Protein AF-A0A6G3MEB5-F1 (afdb_monomer_lite)

InterPro domains:
  IPR000109 Proton-dependent oligopeptide transporter family [PF00854] (4-142)
  IPR018456 PTR2 family proton/oligopeptide symporter, conserved site [PS01023] (6-18)
  IPR036259 MFS transporter superfamily [G3DSA:1.20.1250.20] (1-143)
  IPR036259 MFS transporter superfamily [SSF103473] (4-72)

Structure (mmCIF, N/CA/C/O backbone):
data_AF-A0A6G3MEB5-F1
#
_entry.id   AF-A0A6G3MEB5-F1
#
loop_
_atom_site.group_PDB
_atom_site.id
_atom_site.type_symbol
_atom_site.label_atom_id
_atom_site.label_alt_id
_atom_site.label_comp_id
_atom_site.label_asym_id
_atom_site.label_entity_id
_atom_site.label_seq_id
_atom_site.pdbx_PDB_ins_code
_atom_site.Cartn_x
_atom_site.Cartn_y
_atom_site.Cartn_z
_atom_site.occupancy
_atom_site.B_iso_or_equiv
_atom_site.auth_seq_id
_atom_site.auth_comp_id
_atom_site.auth_asym_id
_atom_site.auth_atom_id
_atom_site.pdbx_PDB_model_num
ATOM 1 N N . MET A 1 1 ? 2.278 -20.839 1.520 1.00 70.88 1 MET A N 1
ATOM 2 C CA . MET A 1 1 ? 2.478 -20.051 2.761 1.00 70.88 1 MET A CA 1
ATOM 3 C C . MET A 1 1 ? 1.962 -18.621 2.610 1.00 70.88 1 MET A C 1
ATOM 5 O O . MET A 1 1 ? 1.065 -18.247 3.348 1.00 70.88 1 MET A O 1
ATOM 9 N N . ILE A 1 2 ? 2.451 -17.853 1.627 1.00 87.50 2 ILE A N 1
ATOM 10 C CA . ILE A 1 2 ? 2.025 -16.459 1.388 1.00 87.50 2 ILE A CA 1
ATOM 11 C C . ILE A 1 2 ? 0.511 -16.340 1.110 1.00 87.50 2 ILE A C 1
ATOM 13 O O . ILE A 1 2 ? -0.166 -15.521 1.718 1.00 87.50 2 ILE A O 1
ATOM 17 N N . GLN A 1 3 ? -0.050 -17.207 0.261 1.00 90.56 3 GLN A N 1
ATOM 18 C CA . GLN A 1 3 ? -1.490 -17.205 -0.054 1.00 90.56 3 GLN A CA 1
ATOM 19 C C . GLN A 1 3 ? -2.381 -17.452 1.176 1.00 90.56 3 GLN A C 1
ATOM 21 O O . GLN A 1 3 ? -3.388 -16.774 1.359 1.00 90.56 3 GLN A O 1
ATOM 26 N N . SER A 1 4 ? -1.998 -18.394 2.043 1.00 89.94 4 SER A N 1
ATOM 27 C CA . SER A 1 4 ? -2.738 -18.710 3.269 1.00 89.94 4 SER A CA 1
ATOM 28 C C . SER A 1 4 ? -2.718 -17.541 4.253 1.00 89.94 4 SER A C 1
ATOM 30 O O . SER A 1 4 ? -3.752 -17.212 4.823 1.00 89.94 4 SER A O 1
ATOM 32 N N . TYR A 1 5 ? -1.570 -16.868 4.397 1.00 94.06 5 TYR A N 1
ATOM 33 C CA . TYR A 1 5 ? -1.463 -15.645 5.194 1.00 94.06 5 TYR A CA 1
ATOM 34 C C . TYR A 1 5 ? -2.415 -14.558 4.681 1.00 94.06 5 TYR A C 1
ATOM 36 O O . TYR A 1 5 ? -3.204 -14.027 5.459 1.00 94.06 5 TYR A O 1
ATOM 44 N N . PHE A 1 6 ? -2.406 -14.280 3.372 1.00 93.44 6 PHE A N 1
ATOM 45 C CA . PHE A 1 6 ? -3.302 -13.281 2.784 1.00 93.44 6 PHE A CA 1
ATOM 46 C C . PHE A 1 6 ? -4.781 -13.655 2.903 1.00 93.44 6 PHE A C 1
ATOM 48 O O . PHE A 1 6 ? -5.607 -12.774 3.112 1.00 93.44 6 PHE A O 1
ATOM 55 N N . SER A 1 7 ? -5.117 -14.943 2.834 1.00 94.25 7 SER A N 1
ATOM 56 C CA . SER A 1 7 ? -6.500 -15.411 2.993 1.00 94.25 7 SER A CA 1
ATOM 57 C C . SER A 1 7 ? -7.012 -15.189 4.418 1.00 94.25 7 SER A C 1
ATOM 59 O O . SER A 1 7 ? -8.104 -14.658 4.604 1.00 94.25 7 SER A O 1
ATOM 61 N N . VAL A 1 8 ? -6.204 -15.534 5.430 1.00 95.19 8 VAL A N 1
ATOM 62 C CA . VAL A 1 8 ? -6.540 -15.285 6.843 1.00 95.19 8 VAL A CA 1
ATOM 63 C C . VAL A 1 8 ? -6.611 -13.787 7.126 1.00 95.19 8 VAL A C 1
ATOM 65 O O . VAL A 1 8 ? -7.546 -13.329 7.773 1.00 95.19 8 VAL A O 1
ATOM 68 N N . PHE A 1 9 ? -5.662 -13.010 6.606 1.00 93.44 9 PHE A N 1
ATOM 69 C CA . PHE A 1 9 ? -5.669 -11.556 6.742 1.00 93.44 9 PHE A CA 1
ATOM 70 C C . PHE A 1 9 ? -6.933 -10.931 6.136 1.00 93.44 9 PHE A C 1
ATOM 72 O O . PHE A 1 9 ? -7.597 -10.124 6.784 1.00 93.44 9 PHE A O 1
ATOM 79 N N . TYR A 1 10 ? -7.311 -11.357 4.929 1.00 94.06 10 TYR A N 1
ATOM 80 C CA . TYR A 1 10 ? -8.528 -10.902 4.266 1.00 94.06 10 TYR A CA 1
ATOM 81 C C . TYR A 1 10 ? -9.787 -11.285 5.052 1.00 94.06 10 TYR A C 1
ATOM 83 O O . TYR A 1 10 ? -10.670 -10.449 5.240 1.00 94.06 10 TYR A O 1
ATOM 91 N N . PHE A 1 11 ? -9.858 -12.514 5.568 1.00 95.94 11 PHE A N 1
ATOM 92 C CA . PHE A 1 11 ? -10.958 -12.943 6.430 1.00 95.94 11 PHE A CA 1
ATOM 93 C C . PHE A 1 11 ? -11.072 -12.065 7.686 1.00 95.94 11 PHE A C 1
ATOM 95 O O . PHE A 1 11 ? -12.160 -11.577 7.986 1.00 95.94 11 PHE A O 1
ATOM 102 N N . SER A 1 12 ? -9.957 -11.786 8.368 1.00 95.88 12 SER A N 1
ATOM 103 C CA . SER A 1 12 ? -9.931 -10.922 9.556 1.00 95.88 12 SER A CA 1
ATOM 104 C C . SER A 1 12 ? -10.403 -9.495 9.268 1.00 95.88 12 SER A C 1
ATOM 106 O O . SER A 1 12 ? -11.107 -8.919 10.095 1.00 95.88 12 SER A O 1
ATOM 108 N N . ILE A 1 13 ? -10.067 -8.925 8.104 1.00 94.50 13 ILE A N 1
ATOM 109 C CA . ILE A 1 13 ? -10.548 -7.592 7.700 1.00 94.50 13 ILE A CA 1
ATOM 110 C C . ILE A 1 13 ? -12.065 -7.595 7.509 1.00 94.50 13 ILE A C 1
ATOM 112 O O . ILE A 1 13 ? -12.752 -6.729 8.048 1.00 94.50 13 ILE A O 1
ATOM 116 N N . ASN A 1 14 ? -12.594 -8.570 6.767 1.00 94.94 14 ASN A N 1
ATOM 117 C CA . ASN A 1 14 ? -14.034 -8.651 6.512 1.00 94.94 14 ASN A CA 1
ATOM 118 C C . ASN A 1 14 ? -14.817 -8.899 7.806 1.00 94.94 14 ASN A C 1
ATOM 120 O O . ASN A 1 14 ? -15.842 -8.261 8.037 1.00 94.94 14 ASN A O 1
ATOM 124 N N . LEU A 1 15 ? -14.300 -9.763 8.684 1.00 96.25 15 LEU A N 1
ATOM 125 C CA . LEU A 1 15 ? -14.880 -9.993 10.003 1.00 96.25 15 LEU A CA 1
ATOM 126 C C . LEU A 1 15 ? -14.848 -8.718 10.858 1.00 96.25 15 LEU A C 1
ATOM 128 O O . LEU A 1 15 ? -15.857 -8.362 11.459 1.00 96.25 15 LEU A O 1
ATOM 132 N N . GLY A 1 16 ? -13.719 -8.005 10.885 1.00 93.50 16 GLY A N 1
ATOM 133 C CA . GLY A 1 16 ? -13.592 -6.738 11.606 1.00 93.50 16 GLY A CA 1
ATOM 134 C C . GLY A 1 16 ? -14.555 -5.667 11.091 1.00 93.50 16 GLY A C 1
ATOM 135 O O . GLY A 1 16 ? -15.165 -4.961 11.890 1.00 93.50 16 GLY A O 1
ATOM 136 N N . SER A 1 17 ? -14.750 -5.587 9.772 1.00 93.12 17 SER A N 1
ATOM 137 C CA . SER A 1 17 ? -15.722 -4.680 9.153 1.00 93.12 17 SER A CA 1
ATOM 138 C C . SER A 1 17 ? -17.156 -5.018 9.565 1.00 93.12 17 SER A C 1
ATOM 140 O O . SER A 1 17 ? -17.875 -4.128 10.016 1.00 93.12 17 SER A O 1
ATOM 142 N N . LEU A 1 18 ? -17.543 -6.297 9.515 1.00 94.31 18 LEU A N 1
ATOM 143 C CA . LEU A 1 18 ? -18.864 -6.754 9.953 1.00 94.31 18 LEU A CA 1
ATOM 144 C C . LEU A 1 18 ? -19.112 -6.437 11.434 1.00 94.31 18 LEU A C 1
ATOM 146 O O . LEU A 1 18 ? -20.164 -5.912 11.793 1.00 94.31 18 LEU A O 1
ATOM 150 N N . VAL A 1 19 ? -18.127 -6.707 12.293 1.00 93.25 19 VAL A N 1
ATOM 151 C CA . VAL A 1 19 ? -18.216 -6.412 13.729 1.00 93.25 19 VAL A CA 1
ATOM 152 C C . VAL A 1 19 ? -18.316 -4.904 13.971 1.00 93.25 19 VAL A C 1
ATOM 154 O O . VAL A 1 19 ? -19.143 -4.473 14.772 1.00 93.25 19 VAL A O 1
ATOM 157 N N . SER A 1 20 ? -17.542 -4.087 13.253 1.00 90.19 20 SER A N 1
ATOM 158 C CA . SER A 1 20 ? -17.622 -2.627 13.364 1.00 90.19 20 SER A CA 1
ATOM 159 C C . SE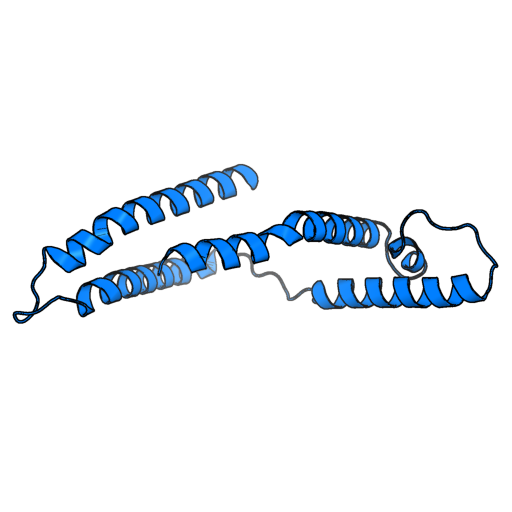R A 1 20 ? -18.983 -2.089 12.924 1.00 90.19 20 SER A C 1
ATOM 161 O O . SER A 1 20 ? -19.527 -1.225 13.602 1.00 90.19 20 SER A O 1
ATOM 163 N N . MET A 1 21 ? -19.567 -2.615 11.844 1.00 88.81 21 MET A N 1
ATOM 164 C CA . MET A 1 21 ? -20.898 -2.202 11.381 1.00 88.81 21 MET A CA 1
ATOM 165 C C . MET A 1 21 ? -21.999 -2.462 12.420 1.00 88.81 21 MET A C 1
ATOM 167 O O . MET A 1 21 ? -22.982 -1.731 12.441 1.00 88.81 21 MET A O 1
ATOM 171 N N . ILE A 1 22 ? -21.832 -3.460 13.294 1.00 89.56 22 ILE A N 1
ATOM 172 C CA . ILE A 1 22 ? -22.779 -3.770 14.378 1.00 89.56 22 ILE A CA 1
ATOM 173 C C . ILE A 1 22 ? -22.464 -2.955 15.640 1.00 89.56 22 ILE A C 1
ATOM 175 O O . ILE A 1 22 ? -23.360 -2.369 16.239 1.00 89.56 22 ILE A O 1
ATOM 179 N N . ILE A 1 23 ? -21.195 -2.894 16.054 1.00 85.62 23 ILE A N 1
ATOM 180 C CA . ILE A 1 23 ? -20.798 -2.253 17.317 1.00 85.62 23 ILE A CA 1
ATOM 181 C C . ILE A 1 23 ? -20.906 -0.727 17.237 1.00 85.62 23 ILE A C 1
ATOM 183 O O . ILE A 1 23 ? -21.353 -0.104 18.196 1.00 85.62 23 ILE A O 1
ATOM 187 N N . THR A 1 24 ? -20.519 -0.107 16.118 1.00 83.56 24 THR A N 1
ATOM 188 C CA . THR A 1 24 ? -20.529 1.357 15.971 1.00 83.56 24 THR A CA 1
ATOM 189 C C . THR A 1 24 ? -21.912 1.995 16.194 1.00 83.56 24 THR A C 1
ATOM 191 O O . THR A 1 24 ? -21.967 2.966 16.951 1.00 83.56 24 THR A O 1
ATOM 194 N N . PRO A 1 25 ? -23.030 1.507 15.613 1.00 81.19 25 PRO A N 1
ATOM 195 C CA . PRO A 1 25 ? -24.349 2.083 15.883 1.00 81.19 25 PRO A CA 1
ATOM 196 C C . PRO A 1 25 ? -24.834 1.828 17.316 1.00 81.19 25 PRO A C 1
ATOM 198 O O . PRO A 1 25 ? -25.383 2.745 17.918 1.00 81.19 25 PRO A O 1
ATOM 201 N N . ILE A 1 26 ? -24.577 0.646 17.893 1.00 81.56 26 ILE A N 1
ATOM 202 C CA . ILE A 1 26 ? -24.942 0.328 19.289 1.00 81.56 26 ILE A CA 1
ATOM 203 C C . ILE A 1 26 ? -24.228 1.284 20.250 1.00 81.56 26 ILE A C 1
ATOM 205 O O . ILE A 1 26 ? -24.841 1.903 21.113 1.00 81.56 26 ILE A O 1
ATOM 209 N N . LEU A 1 27 ? -22.922 1.471 20.052 1.00 74.94 27 LEU A N 1
ATOM 210 C CA . LEU A 1 27 ? -22.105 2.345 20.889 1.00 74.94 27 LEU A CA 1
ATOM 211 C C . LEU A 1 27 ? -22.519 3.819 20.791 1.00 74.94 27 LEU A C 1
ATOM 213 O O . LEU A 1 27 ? -22.310 4.576 21.735 1.00 74.94 27 LEU A O 1
ATOM 217 N N . ARG A 1 28 ? -23.087 4.220 19.648 1.00 70.38 28 ARG A N 1
ATOM 218 C CA . ARG A 1 28 ? -23.580 5.578 19.403 1.00 70.38 28 ARG A CA 1
ATOM 219 C C . ARG A 1 28 ? -24.997 5.806 19.938 1.00 70.38 28 ARG A C 1
ATOM 221 O O . ARG A 1 28 ? -25.259 6.903 20.411 1.00 70.38 28 ARG A O 1
ATOM 228 N N . SER A 1 29 ? -25.887 4.818 19.834 1.00 68.31 29 SER A N 1
ATOM 229 C CA . SER A 1 29 ? -27.322 4.967 20.127 1.00 68.31 29 SER A CA 1
ATOM 230 C C . SER A 1 29 ? -27.715 4.549 21.547 1.00 68.31 29 SER A C 1
ATOM 232 O O . SER A 1 29 ? -28.627 5.143 22.114 1.00 68.31 29 SER A O 1
ATOM 234 N N . ASP A 1 30 ? -27.052 3.543 22.125 1.00 64.94 30 ASP A N 1
ATOM 235 C CA . ASP A 1 30 ? -27.475 2.941 23.401 1.00 64.94 30 ASP A CA 1
ATOM 236 C C . ASP A 1 30 ? -26.673 3.453 24.612 1.00 64.94 30 ASP A C 1
ATOM 238 O O . ASP A 1 30 ? -27.028 3.173 25.758 1.00 64.94 30 ASP A O 1
ATOM 242 N N . VAL A 1 31 ? -25.598 4.222 24.390 1.00 65.94 31 VAL A N 1
ATOM 243 C CA . VAL A 1 31 ? -24.755 4.782 25.459 1.00 65.94 31 VAL A CA 1
ATOM 244 C C . VAL A 1 31 ? -24.879 6.302 25.484 1.00 65.94 31 VAL A C 1
ATOM 246 O O . VAL A 1 31 ? -24.220 7.016 24.730 1.00 65.94 31 VAL A O 1
ATOM 249 N N . GLN A 1 32 ? -25.715 6.807 26.389 1.00 61.28 32 GLN A N 1
ATOM 250 C CA . GLN A 1 32 ? -25.803 8.238 26.676 1.00 61.28 32 GLN A CA 1
ATOM 251 C C . GLN A 1 32 ? -24.601 8.658 27.528 1.00 61.28 32 GLN A C 1
ATOM 253 O O . GLN A 1 32 ? -24.396 8.138 28.627 1.00 61.28 32 GLN A O 1
ATOM 258 N N . CYS A 1 33 ? -23.810 9.616 27.047 1.00 59.94 33 CYS A N 1
ATOM 259 C CA . CYS A 1 33 ? -22.751 10.236 27.843 1.00 59.94 33 CYS A CA 1
ATOM 260 C C . CYS A 1 33 ? -23.144 11.676 28.142 1.00 59.94 33 CYS A C 1
ATOM 262 O O . CYS A 1 33 ? -23.486 12.423 27.236 1.00 59.94 33 CYS A O 1
ATOM 264 N N . PHE A 1 34 ? -23.061 12.086 29.410 1.00 59.94 34 PHE A N 1
ATOM 265 C CA . PHE A 1 34 ? -23.319 13.473 29.826 1.00 59.94 34 PHE A CA 1
ATOM 266 C C . PHE A 1 34 ? -24.690 14.043 29.398 1.00 59.94 34 PHE A C 1
ATOM 268 O O . PHE A 1 34 ? -24.848 15.255 29.322 1.00 59.94 34 PHE A O 1
ATOM 275 N N . GLY A 1 35 ? -25.692 13.187 29.163 1.00 59.41 35 GLY A N 1
ATOM 276 C CA . GLY A 1 35 ? -27.045 13.609 28.782 1.00 59.41 35 GLY A CA 1
ATOM 277 C C . GLY A 1 35 ? -27.257 13.897 27.288 1.00 59.41 35 GLY A C 1
ATOM 278 O O . GLY A 1 35 ? -28.373 14.254 26.928 1.00 59.41 35 GLY A O 1
ATOM 279 N N . GLU A 1 36 ? -26.249 13.696 26.428 1.00 60.84 36 GLU A N 1
ATOM 280 C CA . GLU A 1 36 ? -26.348 13.788 24.959 1.00 60.84 36 GLU A CA 1
ATOM 281 C C . GLU A 1 36 ? -25.658 12.589 24.258 1.00 60.84 36 GLU A C 1
ATOM 283 O O . GLU A 1 36 ? -25.096 11.696 24.905 1.00 60.84 36 GLU A O 1
ATOM 288 N N . ASP A 1 37 ? -25.725 12.542 22.922 1.00 59.38 37 ASP A N 1
ATOM 289 C CA . ASP A 1 37 ? -25.131 11.484 22.094 1.00 59.38 37 ASP A CA 1
ATOM 290 C C . ASP A 1 37 ? -23.605 11.391 22.291 1.00 59.38 37 ASP A C 1
ATOM 292 O O . ASP A 1 37 ? -22.855 12.358 22.115 1.00 59.38 37 ASP A O 1
ATOM 296 N N . CYS A 1 38 ? -23.105 10.194 22.615 1.00 64.19 38 CYS A N 1
ATOM 297 C CA . CYS A 1 38 ? -21.708 9.990 22.996 1.00 64.19 38 CYS A CA 1
ATOM 298 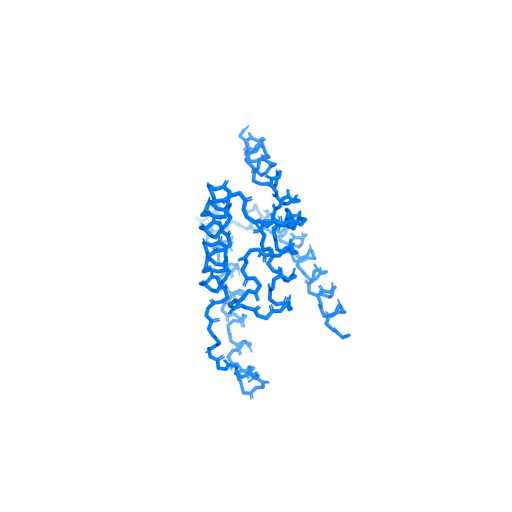C C . CYS A 1 38 ? -20.756 9.839 21.793 1.00 64.19 38 CYS A C 1
ATOM 300 O O . CYS A 1 38 ? -20.205 8.768 21.525 1.00 64.19 38 CYS A O 1
ATOM 302 N N . TYR A 1 39 ? -20.486 10.938 21.086 1.00 66.94 39 TYR A N 1
ATOM 303 C CA . TYR A 1 39 ? -19.508 10.963 19.985 1.00 66.94 39 TYR A CA 1
ATOM 304 C C . TYR A 1 39 ? -18.089 10.571 20.430 1.00 66.94 39 TYR A C 1
ATOM 306 O O . TYR A 1 39 ? -17.358 9.920 19.682 1.00 66.94 39 TYR A O 1
ATOM 314 N N . PHE A 1 40 ? -17.701 10.909 21.662 1.00 72.50 40 PHE A N 1
ATOM 315 C CA . PHE A 1 40 ? -16.376 10.588 22.200 1.00 72.50 40 PHE A CA 1
ATOM 316 C C . PHE A 1 40 ? -16.099 9.079 22.233 1.00 72.50 40 PHE A C 1
ATOM 318 O O . PHE A 1 40 ? -14.986 8.650 21.937 1.00 72.50 40 PHE A O 1
ATOM 325 N N . LEU A 1 41 ? -17.107 8.259 22.539 1.00 72.06 41 LEU A N 1
ATOM 326 C CA . LEU A 1 41 ? -16.948 6.810 22.651 1.00 72.06 41 LEU A CA 1
ATOM 327 C C . LEU A 1 41 ? -16.831 6.140 21.274 1.00 72.06 41 LEU A C 1
ATOM 329 O O . LEU A 1 41 ? -16.008 5.240 21.093 1.00 72.06 41 LEU A O 1
ATOM 333 N N . ALA A 1 42 ? -17.574 6.644 20.284 1.00 73.62 42 ALA A N 1
ATOM 334 C CA . ALA A 1 42 ? -17.506 6.175 18.901 1.00 73.62 42 ALA A CA 1
ATOM 335 C C . ALA A 1 42 ? -16.122 6.402 18.262 1.00 73.62 42 ALA A C 1
ATOM 337 O O . ALA A 1 42 ? -15.628 5.527 17.553 1.00 73.62 42 ALA A O 1
ATOM 338 N N . PHE A 1 43 ? -15.467 7.535 18.543 1.00 80.06 43 PHE A N 1
ATOM 339 C CA . PHE A 1 43 ? -14.105 7.817 18.061 1.00 80.06 43 PHE A CA 1
ATOM 340 C C . PHE A 1 43 ? -13.004 7.278 18.989 1.00 80.06 43 PHE A C 1
ATOM 342 O O . PHE A 1 43 ? -11.909 6.942 18.529 1.00 80.06 43 PHE A O 1
ATOM 349 N N . GLY A 1 44 ? -13.291 7.142 20.284 1.00 85.88 44 GLY A N 1
ATOM 350 C CA . GLY A 1 44 ? -12.363 6.607 21.276 1.00 85.88 44 GLY A CA 1
ATOM 351 C C . GLY A 1 44 ? -12.076 5.118 21.089 1.00 85.88 44 GLY A C 1
ATOM 352 O O . GLY A 1 44 ? -10.933 4.694 21.262 1.00 85.88 44 GLY A O 1
ATOM 353 N N . LEU A 1 45 ? -13.074 4.326 20.678 1.00 87.12 45 LEU A N 1
ATOM 354 C CA . LEU A 1 45 ? -12.900 2.888 20.454 1.00 87.12 45 LEU A CA 1
ATOM 355 C C . LEU A 1 45 ? -11.848 2.582 19.359 1.00 87.12 45 LEU A C 1
ATOM 357 O O . LEU A 1 45 ? -10.891 1.862 19.662 1.00 87.12 45 LEU A O 1
ATOM 361 N N . PRO A 1 46 ? -11.925 3.140 18.131 1.00 90.00 46 PRO A N 1
ATOM 362 C CA . PRO A 1 46 ? -10.868 2.981 17.130 1.00 90.00 46 PRO A CA 1
ATOM 363 C C . PRO A 1 46 ? -9.495 3.458 17.614 1.00 90.00 46 PRO A C 1
ATOM 365 O O . PRO A 1 46 ? -8.491 2.789 17.365 1.00 90.00 46 PRO A O 1
ATOM 368 N N . ALA A 1 47 ? -9.437 4.583 18.338 1.00 91.06 47 ALA A N 1
ATOM 369 C CA . ALA A 1 47 ? -8.183 5.117 18.866 1.00 91.06 47 ALA A CA 1
ATOM 370 C C . ALA A 1 47 ? -7.530 4.154 19.874 1.00 91.06 47 ALA A C 1
ATOM 372 O O . ALA A 1 47 ? -6.335 3.868 19.772 1.00 91.06 47 ALA A O 1
ATOM 373 N N . ALA A 1 48 ? -8.311 3.588 20.797 1.00 92.06 48 ALA A N 1
ATOM 374 C CA . ALA A 1 48 ? -7.830 2.606 21.767 1.00 92.06 48 ALA A CA 1
ATOM 375 C C . ALA A 1 48 ? -7.339 1.315 21.087 1.00 92.06 48 ALA A C 1
ATOM 377 O O . ALA A 1 48 ? -6.254 0.820 21.405 1.00 92.06 48 ALA A O 1
ATOM 378 N N . LEU A 1 49 ? -8.089 0.803 20.104 1.00 93.00 49 LEU A N 1
ATOM 379 C CA . LEU A 1 49 ? -7.682 -0.363 19.310 1.00 93.00 49 LEU A CA 1
ATOM 380 C C . LEU A 1 49 ? -6.392 -0.099 18.516 1.00 93.00 49 LEU A C 1
ATOM 382 O O . LEU A 1 49 ? -5.556 -0.997 18.366 1.00 93.00 49 LEU A O 1
ATOM 386 N N . MET A 1 50 ? -6.189 1.134 18.047 1.00 95.44 50 MET A N 1
ATOM 387 C CA . MET A 1 50 ? -4.967 1.528 17.35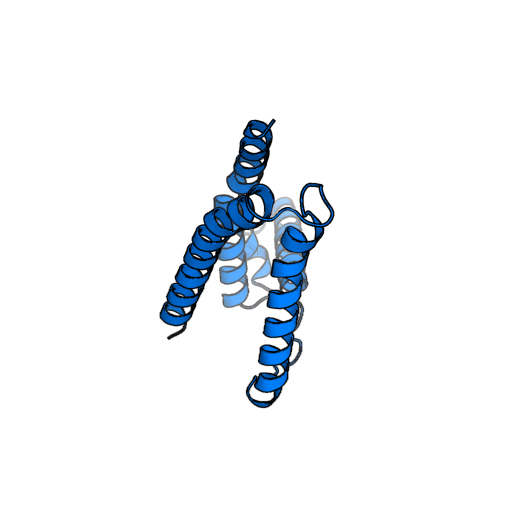0 1.00 95.44 50 MET A CA 1
ATOM 388 C C . MET A 1 50 ? -3.757 1.608 18.276 1.00 95.44 50 MET A C 1
ATOM 390 O O . MET A 1 50 ? -2.699 1.073 17.943 1.00 95.44 50 MET A O 1
ATOM 394 N N . ILE A 1 51 ? -3.919 2.175 19.473 1.00 96.75 51 ILE A N 1
ATOM 395 C CA . ILE A 1 51 ? -2.868 2.176 20.501 1.00 96.75 51 ILE A CA 1
ATOM 396 C C . ILE A 1 51 ? -2.467 0.738 20.853 1.00 96.75 51 ILE A C 1
ATOM 398 O O . ILE A 1 51 ? -1.276 0.417 20.862 1.00 96.75 51 ILE A O 1
ATOM 402 N N . LEU A 1 52 ? -3.443 -0.149 21.070 1.00 96.81 52 LEU A N 1
ATOM 403 C CA . LEU A 1 52 ? -3.185 -1.566 21.336 1.00 96.81 52 LEU A CA 1
ATOM 404 C C . LEU A 1 52 ? -2.400 -2.228 20.191 1.00 96.81 52 LEU A C 1
ATOM 406 O O . LEU A 1 52 ? -1.428 -2.946 20.433 1.00 96.81 52 LEU A O 1
ATOM 410 N N . SER A 1 53 ? -2.784 -1.947 18.944 1.00 95.69 53 SER A N 1
ATOM 411 C CA . SER A 1 53 ? -2.109 -2.474 17.752 1.00 95.69 53 SER A CA 1
ATOM 412 C C . SER A 1 53 ? -0.652 -2.013 17.664 1.00 95.69 53 SER A C 1
ATOM 414 O O . SER A 1 53 ? 0.235 -2.820 17.380 1.00 95.69 53 SER A O 1
ATOM 416 N N . ILE A 1 54 ? -0.382 -0.739 17.969 1.00 96.81 54 ILE A N 1
ATOM 417 C CA . ILE A 1 54 ? 0.980 -0.191 18.012 1.00 96.81 54 ILE A CA 1
ATOM 418 C C . ILE A 1 54 ? 1.808 -0.895 19.088 1.00 96.81 54 ILE A C 1
ATOM 420 O O . ILE A 1 54 ? 2.928 -1.312 18.803 1.00 96.81 54 ILE A O 1
ATOM 424 N N . ILE A 1 55 ? 1.272 -1.088 20.297 1.00 97.19 55 ILE A N 1
ATOM 425 C CA . ILE A 1 55 ? 1.991 -1.780 21.381 1.00 97.19 55 ILE A CA 1
ATOM 426 C C . ILE A 1 55 ? 2.391 -3.196 20.944 1.00 97.19 55 ILE A C 1
ATOM 428 O O . ILE A 1 55 ? 3.561 -3.569 21.059 1.00 97.19 55 ILE A O 1
ATOM 432 N N . LEU A 1 56 ? 1.455 -3.962 20.372 1.00 96.06 56 LEU A N 1
ATOM 433 C CA . LEU A 1 56 ? 1.735 -5.306 19.853 1.00 96.06 56 LEU A CA 1
ATOM 434 C C . LEU A 1 56 ? 2.798 -5.289 18.747 1.00 96.06 56 LEU A C 1
ATOM 436 O O . LEU A 1 56 ? 3.701 -6.133 18.738 1.00 96.06 56 LEU A O 1
ATOM 440 N N . PHE A 1 57 ? 2.726 -4.315 17.837 1.00 95.44 57 PHE A N 1
ATOM 441 C CA . PHE A 1 57 ? 3.720 -4.137 16.783 1.00 95.44 57 PHE A CA 1
ATOM 442 C C . PHE A 1 57 ? 5.114 -3.860 17.362 1.00 95.44 57 PHE A C 1
ATOM 444 O O . PHE A 1 57 ? 6.073 -4.541 16.990 1.00 95.44 57 PHE A O 1
ATOM 451 N N . LEU A 1 58 ? 5.221 -2.924 18.312 1.00 96.00 58 LEU A N 1
ATOM 452 C CA . LEU A 1 58 ? 6.477 -2.560 18.971 1.00 96.00 58 LEU A CA 1
ATOM 453 C C . LEU A 1 58 ? 7.107 -3.760 19.693 1.00 96.00 58 LEU A C 1
ATOM 455 O O . LEU A 1 58 ? 8.308 -4.004 19.545 1.00 96.00 58 LEU A O 1
ATOM 459 N N . CYS A 1 59 ? 6.305 -4.563 20.399 1.00 96.31 59 CYS A N 1
ATOM 460 C CA . CYS A 1 59 ? 6.766 -5.806 21.025 1.00 96.31 59 CYS A CA 1
ATOM 461 C C . CYS A 1 59 ? 7.325 -6.811 19.999 1.00 96.31 59 CYS A C 1
ATOM 463 O O . CYS A 1 59 ? 8.262 -7.558 20.296 1.00 96.31 59 CYS A O 1
ATOM 465 N N . GLY A 1 60 ? 6.779 -6.824 18.781 1.00 94.50 60 GLY A N 1
ATOM 466 C CA . GLY A 1 60 ? 7.188 -7.715 17.700 1.00 94.50 60 GLY A CA 1
ATOM 467 C C . GLY A 1 60 ? 8.449 -7.286 16.945 1.00 94.50 60 GLY A C 1
ATOM 468 O O . GLY A 1 60 ? 9.039 -8.139 16.282 1.00 94.50 60 GLY A O 1
ATOM 469 N N . ILE A 1 61 ? 8.900 -6.024 17.054 1.00 94.31 61 ILE A N 1
ATOM 470 C CA . ILE A 1 61 ? 9.982 -5.434 16.227 1.00 94.31 61 ILE A CA 1
ATOM 471 C C . ILE A 1 61 ? 11.225 -6.329 16.125 1.00 94.31 61 ILE A C 1
ATOM 473 O O . ILE A 1 61 ? 11.805 -6.450 15.047 1.00 94.31 61 ILE A O 1
ATOM 477 N N . LYS A 1 62 ? 11.623 -6.991 17.218 1.00 92.19 62 LYS A N 1
ATOM 478 C CA . LYS A 1 62 ? 12.821 -7.850 17.260 1.00 92.19 62 LYS A CA 1
ATOM 479 C C . LYS A 1 62 ? 12.743 -9.078 16.341 1.00 92.19 62 LYS A C 1
ATOM 481 O O . LYS A 1 62 ? 13.781 -9.630 15.997 1.00 92.19 62 LYS A O 1
ATOM 486 N N . LYS A 1 63 ? 11.540 -9.518 15.958 1.00 93.38 63 LYS A N 1
ATOM 487 C CA . LYS A 1 63 ? 11.310 -10.682 15.085 1.00 93.38 63 LYS A CA 1
ATOM 488 C C . LYS A 1 63 ? 11.167 -10.313 13.605 1.00 93.38 63 LYS A C 1
ATOM 490 O O . LYS A 1 63 ? 11.119 -11.211 12.768 1.00 93.38 63 LYS A O 1
ATOM 495 N N . TYR A 1 64 ? 11.081 -9.027 13.267 1.00 92.50 64 TYR A N 1
ATOM 496 C CA . TYR A 1 64 ? 10.915 -8.601 11.880 1.00 92.50 64 TYR A CA 1
ATOM 497 C C . TYR A 1 64 ? 12.254 -8.557 11.145 1.00 92.50 64 TYR A C 1
ATOM 499 O O . TYR A 1 64 ? 13.236 -7.995 11.631 1.00 92.50 64 TYR A O 1
ATOM 507 N N . LYS A 1 65 ? 12.270 -9.099 9.923 1.00 92.00 65 LYS A N 1
ATOM 508 C CA . LYS A 1 65 ? 13.390 -8.940 8.996 1.00 92.00 65 LYS A CA 1
ATOM 509 C C . LYS A 1 65 ? 13.337 -7.536 8.392 1.00 92.00 65 LYS A C 1
ATOM 511 O O . LYS A 1 65 ? 12.412 -7.223 7.647 1.00 92.00 65 LYS A O 1
ATOM 516 N N . ARG A 1 66 ? 14.325 -6.699 8.710 1.00 87.25 66 ARG A N 1
ATOM 517 C CA . ARG A 1 66 ? 14.509 -5.390 8.068 1.00 87.25 66 ARG A CA 1
ATOM 518 C C . ARG A 1 66 ? 15.187 -5.608 6.718 1.00 87.25 66 ARG A C 1
ATOM 520 O O . ARG A 1 66 ? 16.209 -6.283 6.658 1.00 87.25 66 ARG A O 1
ATOM 527 N N . VAL A 1 67 ? 14.573 -5.104 5.653 1.00 87.50 67 VAL A N 1
ATOM 528 C CA . VAL A 1 67 ? 15.103 -5.167 4.286 1.00 87.50 67 VAL A CA 1
ATOM 529 C C . VAL A 1 67 ? 15.653 -3.789 3.946 1.00 87.50 67 VAL A C 1
ATOM 531 O O . VAL A 1 67 ? 14.981 -2.790 4.205 1.00 87.50 67 VAL A O 1
ATOM 534 N N . ASP A 1 68 ? 16.868 -3.740 3.406 1.00 84.75 68 ASP A N 1
ATOM 535 C CA . ASP A 1 68 ? 17.503 -2.490 2.996 1.00 84.75 68 ASP A CA 1
ATOM 536 C C . ASP A 1 68 ? 16.704 -1.806 1.874 1.00 84.75 68 ASP A C 1
ATOM 538 O O . ASP A 1 68 ? 16.076 -2.489 1.053 1.00 84.75 68 ASP A O 1
ATOM 542 N N . PRO A 1 69 ? 16.700 -0.461 1.817 1.00 79.69 69 PRO A N 1
ATOM 543 C CA . PRO A 1 69 ? 15.980 0.265 0.781 1.00 79.69 69 PRO A CA 1
ATOM 544 C C . PRO A 1 69 ? 16.539 -0.109 -0.598 1.00 79.69 69 PRO A C 1
ATOM 546 O O . PRO A 1 69 ? 17.653 0.257 -0.961 1.00 79.69 69 PRO A O 1
ATOM 549 N N . THR A 1 70 ? 15.755 -0.864 -1.367 1.00 79.19 70 THR A N 1
ATOM 550 C CA . THR A 1 70 ? 16.040 -1.159 -2.779 1.00 79.19 70 THR A CA 1
ATOM 551 C C . THR A 1 70 ? 15.727 0.083 -3.624 1.00 79.19 70 THR A C 1
ATOM 553 O O . THR A 1 70 ? 14.948 0.935 -3.189 1.00 79.19 70 THR A O 1
ATOM 556 N N . GLU A 1 71 ? 16.323 0.221 -4.819 1.00 81.50 71 GLU A N 1
ATOM 557 C CA . GLU A 1 71 ? 15.978 1.315 -5.742 1.00 81.50 71 GLU A CA 1
ATOM 558 C C . GLU A 1 71 ? 14.452 1.407 -5.901 1.00 81.50 71 GLU A C 1
ATOM 560 O O . GLU A 1 71 ? 13.755 0.394 -5.997 1.00 81.50 71 GLU A O 1
ATOM 565 N N . ASN A 1 72 ? 13.923 2.633 -5.898 1.00 86.81 72 ASN A N 1
ATOM 566 C CA . ASN A 1 72 ? 12.487 2.843 -5.975 1.00 86.81 72 ASN A CA 1
ATOM 567 C C . ASN A 1 72 ? 11.946 2.284 -7.298 1.00 86.81 72 ASN A C 1
ATOM 569 O O . ASN A 1 72 ? 12.200 2.829 -8.374 1.00 86.81 72 ASN A O 1
ATOM 573 N N . ILE A 1 73 ? 11.149 1.223 -7.193 1.00 88.25 73 ILE A N 1
ATOM 574 C CA . ILE A 1 73 ? 10.552 0.516 -8.328 1.00 88.25 73 ILE A CA 1
ATOM 575 C C . ILE A 1 73 ? 9.756 1.483 -9.214 1.00 88.25 73 ILE A C 1
ATOM 577 O O . ILE A 1 73 ? 9.799 1.368 -10.434 1.00 88.25 73 ILE A O 1
ATOM 581 N N . ILE A 1 74 ? 9.100 2.495 -8.633 1.00 89.69 74 ILE A N 1
ATOM 582 C CA . ILE A 1 74 ? 8.353 3.509 -9.393 1.00 89.69 74 ILE A CA 1
ATOM 583 C C . ILE A 1 74 ? 9.288 4.272 -10.339 1.00 89.69 74 ILE A C 1
ATOM 585 O O . ILE A 1 74 ? 8.966 4.471 -11.509 1.00 89.69 74 ILE A O 1
ATOM 589 N N . VAL A 1 75 ? 10.468 4.664 -9.855 1.00 90.38 75 VAL A N 1
ATOM 590 C CA . VAL A 1 75 ? 11.465 5.380 -10.660 1.00 90.38 75 VAL A CA 1
ATOM 591 C C . VAL A 1 75 ? 11.980 4.486 -11.784 1.00 90.38 75 VAL A C 1
ATOM 593 O O . VAL A 1 75 ? 12.106 4.944 -12.919 1.00 90.38 75 VAL A O 1
ATOM 596 N N . VAL A 1 76 ? 12.227 3.207 -11.495 1.00 91.06 76 VAL A N 1
ATOM 597 C CA . VAL A 1 76 ? 12.648 2.221 -12.498 1.00 91.06 76 VAL A CA 1
ATOM 598 C C . VAL A 1 76 ? 11.585 2.067 -13.590 1.00 91.06 76 VAL A C 1
ATOM 600 O O . VAL A 1 76 ? 11.901 2.209 -14.771 1.00 91.06 76 VAL A O 1
ATOM 603 N N . VAL A 1 77 ? 10.317 1.866 -13.218 1.00 93.50 77 VAL A N 1
ATOM 604 C CA . VAL A 1 77 ? 9.191 1.728 -14.159 1.00 93.50 77 VAL A CA 1
ATOM 605 C C . VAL A 1 77 ? 9.034 2.980 -15.029 1.00 93.50 77 VAL A C 1
ATOM 607 O O . VAL A 1 77 ? 8.856 2.863 -16.245 1.00 93.50 77 VAL A O 1
ATOM 610 N N . LEU A 1 78 ? 9.136 4.179 -14.445 1.00 93.44 78 LEU A N 1
ATOM 611 C CA . LEU A 1 78 ? 9.053 5.442 -15.189 1.00 93.44 78 LEU A CA 1
ATOM 612 C C . LEU A 1 78 ? 10.215 5.604 -16.177 1.00 93.44 78 LEU A C 1
ATOM 614 O O . LEU A 1 78 ? 9.976 5.975 -17.327 1.00 93.44 78 LEU A O 1
ATOM 618 N N . LYS A 1 79 ? 11.452 5.281 -15.771 1.00 92.75 79 LYS A N 1
ATOM 619 C CA . LYS A 1 79 ? 12.629 5.315 -16.658 1.00 92.75 79 LYS A CA 1
ATOM 620 C C . LYS A 1 79 ? 12.472 4.344 -17.830 1.00 92.75 79 LYS A C 1
ATOM 622 O O . LYS A 1 79 ? 12.646 4.759 -18.976 1.00 92.75 79 LYS A O 1
ATOM 627 N N . VAL A 1 80 ? 12.088 3.092 -17.560 1.00 93.06 80 VAL A N 1
ATOM 628 C CA . VAL A 1 80 ? 11.849 2.067 -18.595 1.00 93.06 80 VAL A CA 1
ATOM 629 C C . VAL A 1 80 ? 10.791 2.548 -19.583 1.00 93.06 80 VAL A C 1
ATOM 631 O O . VAL A 1 80 ? 11.009 2.510 -20.792 1.00 93.06 80 VAL A O 1
ATOM 634 N N . SER A 1 81 ? 9.671 3.061 -19.076 1.00 93.06 81 SER A N 1
ATOM 635 C CA . SER A 1 81 ? 8.554 3.528 -19.903 1.00 93.06 81 SER A CA 1
ATOM 636 C C . SER A 1 81 ? 8.938 4.739 -20.752 1.00 93.06 81 SER A C 1
ATOM 638 O O . SER A 1 81 ? 8.605 4.797 -21.936 1.00 93.06 81 SER A O 1
ATOM 640 N N . TYR A 1 82 ? 9.690 5.682 -20.180 1.00 93.25 82 TYR A N 1
ATOM 641 C CA . TYR A 1 82 ? 10.198 6.855 -20.886 1.00 93.25 82 TYR A CA 1
ATOM 642 C C . TYR A 1 82 ? 11.186 6.476 -21.997 1.00 93.25 82 TYR A C 1
ATOM 644 O O . TYR A 1 82 ? 11.038 6.928 -23.132 1.00 93.25 82 TYR A O 1
ATOM 652 N N . ILE A 1 83 ? 12.156 5.605 -21.706 1.00 92.06 83 ILE A N 1
ATOM 653 C CA . ILE A 1 83 ? 13.147 5.137 -22.686 1.00 92.06 83 ILE A CA 1
ATOM 654 C C . ILE A 1 83 ? 12.466 4.336 -23.796 1.00 92.06 83 ILE A C 1
ATOM 656 O O . ILE A 1 83 ? 12.716 4.598 -24.972 1.00 92.06 83 ILE A O 1
ATOM 660 N N . ALA A 1 84 ? 11.559 3.420 -23.448 1.00 90.12 84 ALA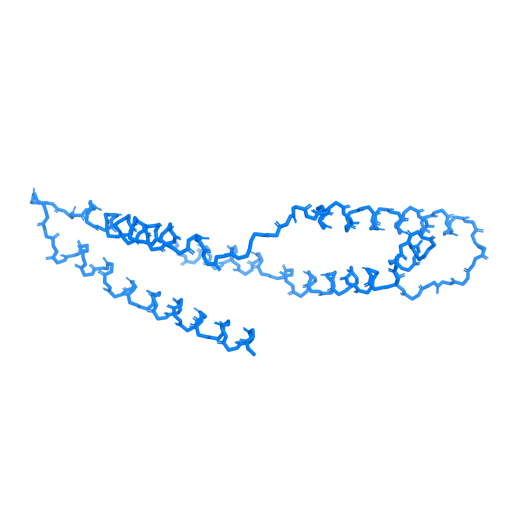 A N 1
ATOM 661 C CA . ALA A 1 84 ? 10.785 2.655 -24.419 1.00 90.12 84 ALA A CA 1
ATOM 662 C C . ALA A 1 84 ? 9.992 3.580 -25.357 1.00 90.12 84 ALA A C 1
ATOM 664 O O . ALA A 1 84 ? 10.015 3.415 -26.579 1.00 90.12 84 ALA A O 1
ATOM 665 N N . PHE A 1 85 ? 9.343 4.605 -24.799 1.00 91.50 85 PHE A N 1
ATOM 666 C CA . PHE A 1 85 ? 8.574 5.585 -25.559 1.00 91.50 85 PHE A CA 1
ATOM 667 C C . PHE A 1 85 ? 9.450 6.454 -26.473 1.00 91.50 85 PHE A C 1
ATOM 669 O O . PHE A 1 85 ? 9.156 6.582 -27.663 1.00 91.50 85 PHE A O 1
ATOM 676 N N . LEU A 1 86 ? 10.557 7.004 -25.964 1.00 89.62 86 LEU A N 1
ATOM 677 C CA . LEU A 1 86 ? 11.485 7.807 -26.764 1.00 89.62 86 LEU A CA 1
ATOM 678 C C . LEU A 1 86 ? 12.125 7.000 -27.893 1.00 89.62 86 LEU A C 1
ATOM 680 O O . LEU A 1 86 ? 12.205 7.482 -29.025 1.00 89.62 86 LEU A O 1
ATOM 684 N N . THR A 1 87 ? 12.577 5.781 -27.603 1.00 87.19 87 THR A N 1
ATOM 685 C CA . THR A 1 87 ? 13.177 4.895 -28.606 1.00 87.19 87 THR A CA 1
ATOM 686 C C . THR A 1 87 ? 12.146 4.508 -29.661 1.00 87.19 87 THR A C 1
ATOM 688 O O . THR A 1 87 ? 12.463 4.534 -30.851 1.00 87.19 87 THR A O 1
ATOM 691 N N . LYS A 1 88 ? 10.890 4.256 -29.268 1.00 85.69 88 LYS A N 1
ATOM 692 C CA . LYS A 1 88 ? 9.784 4.019 -30.205 1.00 85.69 88 LYS A CA 1
ATOM 693 C C . LYS A 1 88 ? 9.549 5.212 -31.131 1.00 85.69 88 LYS A C 1
ATOM 695 O O . LYS A 1 88 ? 9.414 5.014 -32.336 1.00 85.69 88 LYS A O 1
ATOM 700 N N . ILE A 1 89 ? 9.522 6.435 -30.596 1.00 86.50 89 ILE A N 1
ATOM 701 C CA . ILE A 1 89 ? 9.358 7.654 -31.400 1.00 86.50 89 ILE A CA 1
ATOM 702 C C . ILE A 1 89 ? 10.530 7.805 -32.378 1.00 86.50 89 ILE A C 1
ATOM 704 O O . ILE A 1 89 ? 10.311 7.914 -33.583 1.00 86.50 89 ILE A O 1
ATOM 708 N N . LYS A 1 90 ? 11.774 7.733 -31.889 1.00 85.00 90 LYS A N 1
ATOM 709 C CA . LYS A 1 90 ? 12.985 7.868 -32.717 1.00 85.00 90 LYS A CA 1
ATOM 710 C C . LYS A 1 90 ? 13.058 6.816 -33.830 1.00 85.00 90 LYS A C 1
ATOM 712 O O . LYS A 1 90 ? 13.307 7.169 -34.980 1.00 85.00 90 LYS A O 1
ATOM 717 N N . ARG A 1 91 ? 12.796 5.538 -33.524 1.00 78.75 91 ARG A N 1
ATOM 718 C CA . ARG A 1 91 ? 12.793 4.450 -34.523 1.00 78.75 91 ARG A CA 1
ATOM 719 C C . ARG A 1 91 ? 11.602 4.540 -35.481 1.00 78.75 91 ARG A C 1
ATOM 721 O O . ARG A 1 91 ? 11.755 4.228 -36.658 1.00 78.75 91 ARG A O 1
ATOM 728 N N . GLY A 1 92 ? 10.451 5.029 -35.014 1.00 73.69 92 GLY A N 1
ATOM 729 C CA . GLY A 1 92 ? 9.284 5.317 -35.852 1.00 73.69 92 GLY A CA 1
ATOM 730 C C . GLY A 1 92 ? 9.555 6.390 -36.910 1.00 73.69 92 GLY A C 1
ATOM 731 O O . GLY A 1 92 ? 9.110 6.245 -38.046 1.00 73.69 92 GLY A O 1
ATOM 732 N N . PHE A 1 93 ? 10.349 7.411 -36.574 1.00 68.69 93 PHE A N 1
ATOM 733 C CA . PHE A 1 93 ? 10.813 8.418 -37.534 1.00 68.69 93 PHE A CA 1
ATOM 734 C C . PHE A 1 93 ? 11.883 7.892 -38.503 1.00 68.69 93 PHE A C 1
ATOM 736 O O . PHE A 1 93 ? 11.955 8.362 -39.635 1.00 68.69 93 PHE A O 1
ATOM 743 N N . HIS A 1 94 ? 12.699 6.917 -38.086 1.00 63.47 94 HIS A N 1
ATOM 744 C CA . HIS A 1 94 ? 13.845 6.437 -38.867 1.00 63.47 94 HIS A CA 1
ATOM 745 C C . HIS A 1 94 ? 13.569 5.180 -39.722 1.00 63.47 94 HIS A C 1
ATOM 747 O O . HIS A 1 94 ? 14.447 4.762 -40.458 1.00 63.47 94 HIS A O 1
ATOM 753 N N . LYS A 1 95 ? 12.361 4.590 -39.687 1.00 61.75 95 LYS A N 1
ATOM 754 C CA . LYS A 1 95 ? 11.890 3.503 -40.590 1.00 61.75 95 LYS A CA 1
ATOM 755 C C . LYS A 1 95 ? 12.803 2.255 -40.726 1.00 61.75 95 LYS A C 1
ATOM 757 O O . LYS A 1 95 ? 12.650 1.515 -41.692 1.00 61.75 95 LYS A O 1
ATOM 762 N N . ILE A 1 96 ? 13.720 2.000 -39.786 1.00 62.31 96 ILE A N 1
ATOM 763 C CA . ILE A 1 96 ? 14.857 1.076 -40.000 1.00 62.31 96 ILE A CA 1
ATOM 764 C C . ILE A 1 96 ? 14.734 -0.334 -39.371 1.00 62.31 96 ILE A C 1
ATOM 766 O O . ILE A 1 96 ? 15.561 -1.182 -39.671 1.00 62.31 96 ILE A O 1
ATOM 770 N N . GLU A 1 97 ? 13.694 -0.697 -38.607 1.00 62.12 97 GLU A N 1
ATOM 771 C CA . GLU A 1 97 ? 13.637 -2.038 -37.970 1.00 62.12 97 GLU A CA 1
ATOM 772 C C . GLU A 1 97 ? 12.234 -2.675 -37.900 1.00 62.12 97 GLU A C 1
ATOM 774 O O . GLU A 1 97 ? 11.229 -1.957 -37.978 1.00 62.12 97 GLU A O 1
ATOM 779 N N . PRO A 1 98 ? 12.138 -4.020 -37.746 1.00 64.06 98 PRO A N 1
ATOM 780 C CA . PRO A 1 98 ? 10.864 -4.712 -37.581 1.00 64.06 98 PRO A CA 1
ATOM 781 C C . PRO A 1 98 ? 10.112 -4.202 -36.349 1.00 64.06 98 PRO A C 1
ATOM 783 O O . PRO A 1 98 ? 10.677 -3.939 -35.290 1.00 64.06 98 PRO A O 1
ATOM 786 N N . LYS A 1 99 ? 8.797 -4.055 -36.503 1.00 67.81 99 LYS A N 1
ATOM 787 C CA . LYS A 1 99 ? 7.909 -3.555 -35.456 1.00 67.81 99 LYS A CA 1
ATOM 788 C C . LYS A 1 99 ? 7.832 -4.573 -34.314 1.00 67.81 99 LYS A C 1
ATOM 790 O O . LYS A 1 99 ? 7.278 -5.655 -34.494 1.00 67.81 99 LYS A O 1
ATOM 795 N N . GLU A 1 100 ? 8.363 -4.208 -33.149 1.00 71.38 100 GLU A N 1
ATOM 796 C CA . GLU A 1 100 ? 8.224 -5.000 -31.923 1.00 71.38 100 GLU A CA 1
ATOM 797 C C . GLU A 1 100 ? 6.745 -5.152 -31.534 1.00 71.38 100 GLU A C 1
ATOM 799 O O . GLU A 1 100 ? 5.929 -4.250 -31.766 1.00 71.38 100 GLU A O 1
ATOM 804 N N . ARG A 1 101 ? 6.380 -6.298 -30.938 1.00 72.69 101 ARG A N 1
ATOM 805 C CA . ARG A 1 101 ? 4.977 -6.592 -30.581 1.00 72.69 101 ARG A CA 1
ATOM 806 C C . ARG A 1 101 ? 4.462 -5.677 -29.471 1.00 72.69 101 ARG A C 1
ATOM 808 O O . ARG A 1 101 ? 3.313 -5.242 -29.544 1.00 72.69 101 ARG A O 1
ATOM 815 N N . TYR A 1 102 ? 5.290 -5.371 -28.469 1.00 80.50 102 TYR A N 1
ATOM 816 C CA . TYR A 1 102 ? 4.935 -4.466 -27.377 1.00 80.50 102 TYR A CA 1
ATOM 817 C C . TYR A 1 102 ? 5.794 -3.204 -27.389 1.00 80.50 102 TYR A C 1
ATOM 819 O O . TYR A 1 102 ? 6.982 -3.217 -27.685 1.00 80.50 102 TYR A O 1
ATOM 827 N N . TRP A 1 103 ? 5.190 -2.079 -27.003 1.00 84.88 103 TRP A N 1
ATOM 828 C CA . TRP A 1 103 ? 5.879 -0.787 -26.958 1.00 84.88 103 TRP A CA 1
ATOM 829 C C . TRP A 1 103 ? 6.991 -0.717 -25.899 1.00 84.88 103 TRP A C 1
ATOM 831 O O . TRP A 1 103 ? 7.875 0.116 -26.033 1.00 84.88 103 TRP A O 1
ATOM 841 N N . ILE A 1 104 ? 6.959 -1.590 -24.887 1.00 89.50 104 ILE A N 1
ATOM 842 C CA . ILE A 1 104 ? 7.981 -1.705 -23.834 1.00 89.50 104 ILE A CA 1
ATOM 843 C C . ILE A 1 104 ? 9.266 -2.379 -24.348 1.00 89.50 104 ILE A C 1
ATOM 845 O O . ILE A 1 104 ? 10.348 -2.105 -23.836 1.00 89.50 104 ILE A O 1
ATOM 849 N N . ASP A 1 105 ? 9.183 -3.190 -25.409 1.00 88.56 105 ASP A N 1
ATOM 850 C CA . ASP A 1 105 ? 10.334 -3.932 -25.955 1.00 88.56 105 ASP A CA 1
ATOM 851 C C . ASP A 1 105 ? 11.402 -3.018 -26.569 1.00 88.56 105 ASP A C 1
ATOM 853 O O . ASP A 1 105 ? 12.560 -3.401 -26.697 1.00 88.56 105 ASP A O 1
ATOM 857 N N . TYR A 1 106 ? 11.055 -1.763 -26.861 1.00 85.69 106 TYR A N 1
ATOM 858 C CA . TYR A 1 106 ? 12.006 -0.740 -27.297 1.00 85.69 106 TYR A CA 1
ATOM 859 C C . TYR A 1 106 ? 13.045 -0.362 -26.222 1.00 85.69 106 TYR A C 1
ATOM 861 O O . TYR A 1 106 ? 13.995 0.355 -26.529 1.00 85.69 106 TYR A O 1
ATOM 869 N N . ALA A 1 107 ? 12.887 -0.828 -24.977 1.00 88.00 107 ALA A N 1
ATOM 870 C CA . ALA A 1 107 ? 13.859 -0.661 -23.896 1.00 88.00 107 ALA A CA 1
ATOM 871 C C . ALA A 1 107 ? 14.761 -1.896 -23.663 1.00 88.00 107 ALA A C 1
ATOM 873 O O . A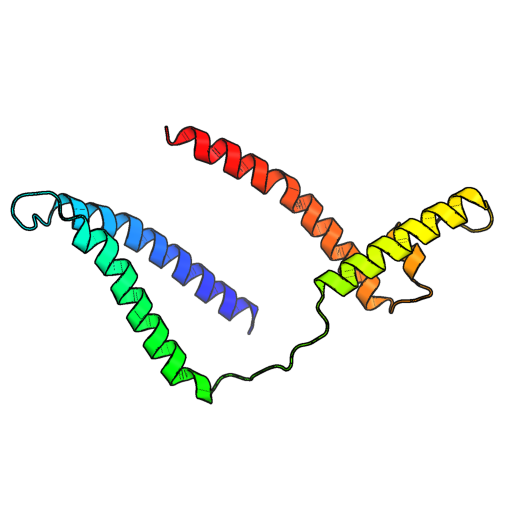LA A 1 107 ? 15.585 -1.871 -22.747 1.00 88.00 107 ALA A O 1
ATOM 874 N N . LYS A 1 108 ? 14.655 -2.950 -24.492 1.00 87.44 108 LYS A N 1
ATOM 875 C CA . LYS A 1 108 ? 15.438 -4.203 -24.372 1.00 87.44 108 LYS A CA 1
ATOM 876 C C . LYS A 1 108 ? 16.953 -4.023 -24.382 1.00 87.44 108 LYS A C 1
ATOM 878 O O . LYS A 1 108 ? 17.662 -4.830 -23.798 1.00 87.44 108 LYS A O 1
ATOM 883 N N . ASP A 1 109 ? 17.437 -2.950 -25.001 1.00 86.50 109 ASP A N 1
ATOM 884 C CA . ASP A 1 109 ? 18.871 -2.683 -25.126 1.00 86.50 109 ASP A CA 1
ATOM 885 C C . ASP A 1 109 ? 19.491 -2.161 -23.814 1.00 86.50 109 ASP A C 1
ATOM 887 O O . ASP A 1 109 ? 20.708 -2.185 -23.661 1.00 86.50 109 ASP A O 1
ATOM 891 N N . GLN A 1 110 ? 18.675 -1.673 -22.867 1.00 87.81 110 GLN A N 1
ATOM 892 C CA . GLN A 1 110 ? 19.147 -1.040 -21.623 1.00 87.81 110 GLN A CA 1
ATOM 893 C C . GLN A 1 110 ? 18.694 -1.753 -20.343 1.00 87.81 110 GLN A C 1
ATOM 895 O O . GLN A 1 110 ? 19.214 -1.452 -19.270 1.00 87.81 110 GLN A O 1
ATOM 900 N N . TYR A 1 111 ? 17.735 -2.678 -20.430 1.00 90.25 111 TYR A N 1
ATOM 901 C CA . TYR A 1 111 ? 17.105 -3.290 -19.260 1.00 90.25 111 TYR A CA 1
ATOM 902 C C . TYR A 1 111 ? 16.957 -4.807 -19.396 1.00 90.25 111 TYR A C 1
ATOM 904 O O . TYR A 1 111 ? 16.759 -5.311 -20.502 1.00 90.25 111 TYR A O 1
ATOM 912 N N . PRO A 1 112 ? 17.012 -5.552 -18.274 1.00 91.06 112 PRO A N 1
ATOM 913 C CA . PRO A 1 112 ? 16.885 -7.001 -18.299 1.00 91.06 112 PRO A CA 1
ATOM 914 C C . PRO A 1 112 ? 15.474 -7.431 -18.740 1.00 91.06 112 PRO A C 1
ATOM 916 O O . PRO A 1 112 ? 14.491 -6.771 -18.393 1.00 91.06 112 PRO A O 1
ATOM 919 N N . PRO A 1 113 ? 15.337 -8.577 -19.434 1.00 90.44 113 PRO A N 1
ATOM 920 C CA . PRO A 1 113 ? 14.057 -9.026 -19.985 1.00 90.44 113 PRO A CA 1
ATOM 921 C C . PRO A 1 113 ? 12.992 -9.277 -18.908 1.00 90.44 113 PRO A C 1
ATOM 923 O O . PRO A 1 113 ? 11.819 -9.009 -19.144 1.00 90.44 113 PRO A O 1
ATOM 926 N N . GLN A 1 114 ? 13.393 -9.720 -17.710 1.00 92.06 114 GLN A N 1
ATOM 927 C CA . GLN A 1 114 ? 12.479 -9.922 -16.579 1.00 92.06 114 GLN A CA 1
ATOM 928 C C . GLN A 1 114 ? 11.773 -8.619 -16.173 1.00 92.06 114 GLN A C 1
ATOM 930 O O . GLN A 1 114 ? 10.554 -8.596 -16.058 1.00 92.06 114 GLN A O 1
ATOM 935 N N . LEU A 1 115 ? 12.516 -7.510 -16.073 1.00 90.81 115 LEU A N 1
ATOM 936 C CA . LEU A 1 115 ? 11.954 -6.203 -15.723 1.00 90.81 115 LEU A CA 1
ATOM 937 C C . LEU A 1 115 ? 10.958 -5.705 -16.780 1.00 90.81 115 LEU A C 1
ATOM 939 O O . LEU A 1 115 ? 9.960 -5.072 -16.448 1.00 90.81 115 LEU A O 1
ATOM 943 N N . LEU A 1 116 ? 11.213 -5.987 -18.058 1.00 92.06 116 LEU A N 1
ATOM 944 C CA . LEU A 1 116 ? 10.302 -5.604 -19.137 1.00 92.06 116 LEU A CA 1
ATOM 945 C C . LEU A 1 116 ? 8.993 -6.391 -19.079 1.00 92.06 116 LEU A C 1
ATOM 947 O O . LEU A 1 116 ? 7.929 -5.802 -19.272 1.00 92.06 116 LEU A O 1
ATOM 951 N N . GLU A 1 117 ? 9.051 -7.691 -18.785 1.00 93.50 117 GLU A N 1
ATOM 952 C CA . GLU A 1 117 ? 7.850 -8.504 -18.570 1.00 93.50 117 GLU A CA 1
ATOM 953 C C . GLU A 1 117 ? 7.058 -8.035 -17.343 1.00 93.50 117 GLU A C 1
ATOM 955 O O . GLU A 1 117 ? 5.836 -7.889 -17.432 1.00 93.50 117 GLU A O 1
ATOM 960 N N . ASP A 1 118 ? 7.736 -7.680 -16.249 1.00 92.06 118 ASP A N 1
ATOM 961 C CA . ASP A 1 118 ? 7.095 -7.123 -15.053 1.00 92.06 118 ASP A CA 1
ATOM 962 C C . ASP A 1 118 ? 6.386 -5.791 -15.356 1.00 92.06 118 ASP A C 1
ATOM 964 O O . ASP A 1 118 ? 5.235 -5.585 -14.962 1.00 92.06 118 ASP A O 1
ATOM 968 N N . VAL A 1 119 ? 7.020 -4.899 -16.127 1.00 93.56 119 VAL A N 1
ATOM 969 C CA . VAL A 1 119 ? 6.415 -3.626 -16.560 1.00 93.56 119 VAL A CA 1
ATOM 970 C C . VAL A 1 119 ? 5.223 -3.865 -17.497 1.00 93.56 119 VAL A C 1
ATOM 972 O O . VAL A 1 119 ? 4.190 -3.203 -17.368 1.00 93.56 119 VAL A O 1
ATOM 975 N N . LYS A 1 120 ? 5.296 -4.834 -18.418 1.00 93.06 120 LYS A N 1
ATOM 976 C CA . LYS A 1 120 ? 4.148 -5.206 -19.269 1.00 93.06 120 LYS A CA 1
ATOM 977 C C . LYS A 1 120 ? 2.988 -5.759 -18.443 1.00 93.06 120 LYS A C 1
ATOM 979 O O . LYS A 1 120 ? 1.831 -5.421 -18.716 1.00 93.06 120 LYS A O 1
ATOM 984 N N . ALA A 1 121 ? 3.279 -6.604 -17.455 1.00 93.50 121 ALA A N 1
ATOM 985 C CA . ALA A 1 121 ? 2.282 -7.145 -16.541 1.00 93.50 121 ALA A CA 1
ATOM 986 C C . ALA A 1 121 ? 1.624 -6.021 -15.731 1.00 93.50 121 ALA A C 1
ATOM 988 O O . ALA A 1 121 ? 0.395 -5.961 -15.674 1.00 93.50 121 ALA A O 1
ATOM 989 N N . LEU A 1 122 ? 2.416 -5.076 -15.213 1.00 93.75 122 LEU A N 1
ATOM 990 C CA . LEU A 1 122 ? 1.929 -3.888 -14.510 1.00 93.75 122 LEU A CA 1
ATOM 991 C C . LEU A 1 122 ? 0.912 -3.107 -15.353 1.00 93.75 122 LEU A C 1
ATOM 993 O O . LEU A 1 122 ? -0.183 -2.830 -14.873 1.00 93.75 122 LEU A O 1
ATOM 997 N N . TYR A 1 123 ? 1.228 -2.787 -16.612 1.00 92.06 123 TYR A N 1
ATOM 998 C CA . TYR A 1 123 ? 0.304 -2.048 -17.482 1.00 92.06 123 TYR A CA 1
ATOM 999 C C . TYR A 1 123 ? -0.978 -2.825 -17.794 1.00 92.06 123 TYR A C 1
ATOM 1001 O O . TYR A 1 123 ? -2.053 -2.230 -17.889 1.00 92.06 123 TYR A O 1
ATOM 1009 N N . ARG A 1 124 ? -0.889 -4.153 -17.923 1.00 91.81 124 ARG A N 1
ATOM 1010 C CA . ARG A 1 124 ? -2.063 -5.015 -18.114 1.00 91.81 124 ARG A CA 1
ATOM 1011 C C . ARG A 1 124 ? -2.972 -4.992 -16.890 1.00 91.81 124 ARG A C 1
ATOM 1013 O O . ARG A 1 124 ? -4.184 -4.882 -17.041 1.00 91.81 124 ARG A O 1
ATOM 1020 N N . VAL A 1 125 ? -2.387 -5.060 -15.696 1.00 93.56 125 VAL A N 1
ATOM 1021 C CA . VAL A 1 125 ? -3.122 -4.940 -14.434 1.00 93.56 125 VAL A CA 1
ATOM 1022 C C . VAL A 1 125 ? -3.722 -3.542 -14.312 1.00 93.56 125 VAL A C 1
ATOM 1024 O O . VAL A 1 125 ? -4.920 -3.425 -14.103 1.00 93.56 125 VAL A O 1
ATOM 1027 N N . LEU A 1 126 ? -2.954 -2.478 -14.548 1.00 91.75 126 LEU A N 1
ATOM 1028 C CA . LEU A 1 126 ? -3.449 -1.101 -14.467 1.00 91.75 126 LEU A CA 1
ATOM 1029 C C . LEU A 1 126 ? -4.673 -0.867 -15.364 1.00 91.75 126 LEU A C 1
ATOM 1031 O O . LEU A 1 126 ? -5.623 -0.209 -14.949 1.00 91.75 126 LEU A O 1
ATOM 1035 N N . PHE A 1 127 ? -4.679 -1.455 -16.563 1.00 91.50 127 PHE A N 1
ATOM 1036 C CA . PHE A 1 127 ? -5.827 -1.391 -17.463 1.00 91.50 127 PHE A CA 1
ATOM 1037 C C . PHE A 1 127 ? -7.076 -2.074 -16.883 1.00 91.50 127 PHE A C 1
ATOM 1039 O O . PHE A 1 127 ? -8.168 -1.520 -16.971 1.00 91.50 127 PHE A O 1
ATOM 1046 N N . ILE A 1 128 ? -6.923 -3.237 -16.239 1.00 93.75 128 ILE A N 1
ATOM 1047 C CA . ILE A 1 128 ? -8.028 -3.931 -15.552 1.00 93.75 128 ILE A CA 1
ATOM 1048 C C . ILE A 1 128 ? -8.587 -3.074 -14.405 1.00 93.75 128 ILE A C 1
ATOM 1050 O O . ILE A 1 128 ? -9.785 -3.107 -14.141 1.00 93.75 128 ILE A O 1
ATOM 1054 N N . PHE A 1 129 ? -7.736 -2.283 -13.748 1.00 92.38 129 PHE A N 1
ATOM 1055 C CA . PHE A 1 129 ? -8.115 -1.433 -12.617 1.00 92.38 129 PHE A CA 1
ATOM 1056 C C . PHE A 1 129 ? -8.715 -0.075 -13.034 1.00 92.38 129 PHE A C 1
ATOM 1058 O O . PHE A 1 129 ? -9.216 0.651 -12.178 1.00 92.38 129 PHE A O 1
ATOM 1065 N N . LEU A 1 130 ? -8.728 0.272 -14.325 1.00 92.75 130 LEU A N 1
ATOM 1066 C CA . LEU A 1 130 ? -9.236 1.557 -14.827 1.00 92.75 130 LEU A CA 1
ATOM 1067 C C . LEU A 1 130 ? -10.705 1.860 -14.448 1.00 92.75 130 LEU A C 1
ATOM 1069 O O . LEU A 1 130 ? -10.992 3.013 -14.130 1.00 92.75 130 LEU A O 1
ATOM 1073 N N . PRO A 1 131 ? -11.639 0.888 -14.415 1.00 93.88 131 PRO A N 1
ATOM 1074 C CA . PRO A 1 131 ? -13.023 1.148 -14.009 1.00 93.88 131 PRO A CA 1
ATOM 1075 C C . PRO A 1 131 ? -13.205 1.411 -12.507 1.00 93.88 131 PRO A C 1
ATOM 1077 O O . PRO A 1 131 ? -14.252 1.913 -12.107 1.00 93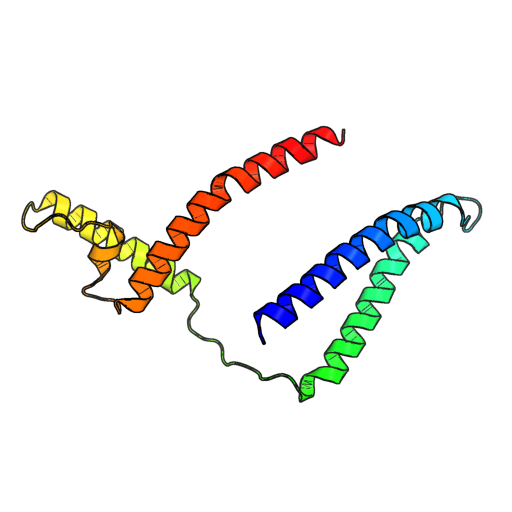.88 131 PRO A O 1
ATOM 1080 N N . ILE A 1 132 ? -12.223 1.071 -11.663 1.00 92.56 132 ILE A N 1
ATOM 1081 C CA . ILE A 1 132 ? -12.371 1.106 -10.198 1.00 92.56 132 ILE A CA 1
ATOM 1082 C C . ILE A 1 132 ? -12.589 2.527 -9.661 1.00 92.56 132 ILE A C 1
ATOM 1084 O O . ILE A 1 132 ? -13.522 2.704 -8.880 1.00 92.56 132 ILE A O 1
ATOM 1088 N N . PRO A 1 133 ? -11.810 3.552 -10.061 1.00 90.94 133 PRO A N 1
ATOM 1089 C CA . PRO A 1 133 ? -12.087 4.924 -9.650 1.00 90.94 133 PRO A CA 1
ATOM 1090 C C . PRO A 1 133 ? -13.484 5.384 -10.064 1.00 90.94 133 PRO A C 1
ATOM 1092 O O . PRO A 1 133 ? -14.181 5.980 -9.256 1.00 90.94 133 PRO A O 1
ATOM 1095 N N . VAL A 1 134 ? -13.927 5.051 -11.283 1.00 90.44 134 VAL A N 1
ATOM 1096 C CA . VAL A 1 134 ? -15.270 5.410 -11.767 1.00 90.44 134 VAL A CA 1
ATOM 1097 C C . VAL A 1 134 ? -16.344 4.758 -10.898 1.00 90.44 134 VAL A C 1
ATOM 1099 O O . VAL A 1 134 ? -17.262 5.437 -10.444 1.00 90.44 134 VAL A O 1
ATOM 1102 N N . PHE A 1 135 ? -16.196 3.465 -10.605 1.00 89.44 135 PHE A N 1
ATOM 1103 C CA . PHE A 1 135 ? -17.093 2.743 -9.708 1.00 89.44 135 PHE A CA 1
ATOM 1104 C C . PHE A 1 135 ? -17.191 3.417 -8.335 1.00 89.44 135 PHE A C 1
ATOM 1106 O O . PHE A 1 135 ? -18.296 3.719 -7.898 1.00 89.44 135 PHE A O 1
ATOM 1113 N N . TRP A 1 136 ? -16.057 3.714 -7.692 1.00 87.94 136 TRP A N 1
ATOM 1114 C CA . TRP A 1 136 ? -16.053 4.372 -6.382 1.00 87.94 136 TRP A CA 1
ATOM 1115 C C . TRP A 1 136 ? -16.647 5.781 -6.433 1.00 87.94 136 TRP A C 1
ATOM 1117 O O . TRP A 1 136 ? -17.449 6.123 -5.572 1.00 87.94 136 TRP A O 1
ATOM 1127 N N . THR A 1 137 ? -16.346 6.569 -7.473 1.00 90.69 137 THR A N 1
ATOM 1128 C CA . THR A 1 137 ? -16.936 7.912 -7.621 1.00 90.69 137 THR A CA 1
ATOM 1129 C C . THR A 1 137 ? -18.454 7.881 -7.780 1.00 90.69 137 THR A C 1
ATOM 1131 O O . THR A 1 137 ? -19.125 8.771 -7.273 1.00 90.69 137 THR A O 1
ATOM 1134 N N . LEU A 1 138 ? -19.003 6.872 -8.465 1.00 87.69 138 LEU A N 1
ATOM 1135 C CA . LEU A 1 138 ? -20.449 6.720 -8.642 1.00 87.69 138 LEU A CA 1
ATOM 1136 C C . LEU A 1 138 ? -21.120 6.125 -7.400 1.00 87.69 138 LEU A C 1
ATOM 1138 O O . LEU A 1 138 ? -22.236 6.513 -7.071 1.00 87.69 138 LEU A O 1
ATOM 1142 N N . PHE A 1 139 ? -20.457 5.195 -6.711 1.00 86.38 139 PHE A N 1
ATOM 1143 C CA . PHE A 1 139 ? -20.967 4.585 -5.484 1.00 86.38 139 PHE A CA 1
ATOM 1144 C C . PHE A 1 139 ? -21.097 5.613 -4.354 1.00 86.38 139 PHE A C 1
ATOM 1146 O O . PHE A 1 139 ? -22.154 5.702 -3.732 1.00 86.38 139 PHE A O 1
ATOM 1153 N N . ASP A 1 140 ? -20.078 6.452 -4.148 1.00 83.50 140 ASP A N 1
ATOM 1154 C CA . ASP A 1 140 ? -20.104 7.485 -3.103 1.00 83.50 140 ASP A CA 1
ATOM 1155 C C . ASP A 1 140 ? -21.206 8.537 -3.336 1.00 83.50 140 ASP A C 1
ATOM 1157 O O . ASP A 1 140 ? -21.699 9.138 -2.383 1.00 83.50 140 ASP A O 1
ATOM 1161 N N . GLN A 1 141 ? -21.661 8.732 -4.581 1.00 80.25 141 GLN A N 1
ATOM 1162 C CA . GLN A 1 141 ? -22.789 9.623 -4.887 1.00 80.25 141 GLN A CA 1
ATOM 1163 C C . GLN A 1 141 ? -24.145 9.091 -4.401 1.00 80.25 141 GLN A C 1
ATOM 1165 O O . GLN A 1 141 ? -25.079 9.877 -4.270 1.00 80.25 141 GLN A O 1
ATOM 1170 N N . GLN A 1 142 ? -24.280 7.788 -4.135 1.00 63.41 142 GLN A N 1
ATOM 1171 C CA . GLN A 1 142 ? -25.545 7.176 -3.704 1.00 63.41 142 GLN A CA 1
ATOM 1172 C C . GLN A 1 142 ? -25.819 7.336 -2.199 1.00 63.41 142 GLN A C 1
ATOM 1174 O O . GLN A 1 142 ? -26.881 6.934 -1.731 1.00 63.41 142 GLN A O 1
ATOM 1179 N N . VAL A 1 143 ? -24.868 7.896 -1.444 1.00 56.31 143 VAL A N 1
ATOM 1180 C CA . VAL A 1 143 ? -24.929 8.037 0.023 1.00 56.31 143 VAL A CA 1
ATOM 1181 C C . VAL A 1 143 ? -25.345 9.462 0.452 1.00 56.31 143 VAL A C 1
ATOM 1183 O O . VAL A 1 143 ? -25.187 9.832 1.613 1.00 56.31 143 VAL A O 1
ATOM 1186 N N . ILE A 1 144 ? -25.906 10.264 -0.464 1.00 46.84 144 ILE A N 1
ATOM 1187 C CA . ILE A 1 144 ? -26.572 11.548 -0.162 1.00 46.84 144 ILE A CA 1
ATOM 1188 C C . ILE A 1 144 ? -28.088 11.368 -0.202 1.00 46.84 144 ILE A C 1
ATOM 1190 O O . ILE A 1 144 ? -28.583 10.815 -1.210 1.00 46.84 144 ILE A O 1
#

Secondary structure (DSSP, 8-state):
-HHHHHHHHHHHHHHHHHHHHHHHHHHHHS-EETTEE-HHHHHHHHHHHHHHHHHHHHHHGGGS-PPP----HHHHHHHHHHHHHHHHHHHHHHT-S---SSGGGGGTTTS-HHHHHHHHHHHHHHHHHTHHHHHHHHHHGGG-

Organism: Henneguya salminicola (NCBI:txid69463)

pLDDT: mean 85.24, std 11.28, range [46.84, 97.19]

Foldseek 3Di:
DVVVVVVVVVVVVVVVVVVCVVVLVCQQPVDDDPNDGCPVRSVVVVVVVVVVVVVVVVVCVVVDDDDPDDPDLVVVLVVLLVQLQVLCVVCVVVVPDDDDPDSSCSSVVPDDPVSSVVSVVVVVVVVVCVCVVVVVVVVVVVPD

Radius of gyration: 25.0 Å; chains: 1; bounding box: 47×34×70 Å

Sequence (144 aa):
MIQSYFSVFYFSINLGSLVSMIITPILRSDVQCFGEDCYFLAFGLPAALMILSIILFLCGIKKYKRVDPTENIIVVVLKVSYIAFLTKIKRGFHKIEPKERYWIDYAKDQYPPQLLEDVKALYRVLFIFLPIPVFWTLFDQQVI